Protein AF-A0AAV3SA60-F1 (afdb_monomer)

pLDDT: mean 74.69, std 14.54, range [44.25, 91.62]

Secondary structure (DSSP, 8-state):
-----------S---S-HHHHHHHHHHHHT-SSSPBPSSSSSBP-EEEEETTTEEEEE-TTT--TTTSEET--TTS-SS-EEEEPP---

Mean predicted aligned error: 10.45 Å

Foldseek 3Di:
DDDDDPDDPPDPPAFADPVLVVLVVVVCVPDDDFPAAPVDRHGFFWFWDDVPPGTGTHHPVPPDVVQEVERDYNVPPPHTHTHTDDPPD

Nearest PDB structures (foldseek):
  5u7g-assembly2_B  TM=4.066E-01  e=2.302E+00  Mus musculus
  8cnb-assembly1_A  TM=4.794E-01  e=5.429E+00  Mus musculus
  8cmz-assembly1_A  TM=4.188E-01  e=4.169E+00  Mus musculus
  8cn0-assembly1_A  TM=4.718E-01  e=8.616E+00  Mus musculus
  3m62-assembly1_A  TM=3.710E-01  e=5.799E+00  Saccharomyces cerevisiae

Radius of gyration: 16.19 Å; Cα contacts (8 Å, |Δi|>4): 136; chains: 1; bounding box: 49×32×48 Å

Organism: NCBI:txid489912

Solvent-accessible surface area (backbone atoms only — not comparable to full-atom values): 5612 Å² total; per-residue (Å²): 134,88,77,88,83,86,84,81,89,74,73,93,80,57,65,55,37,73,69,58,49,51,55,46,50,59,60,47,77,77,46,93,67,84,54,51,18,78,89,49,98,45,64,36,46,27,35,35,43,30,94,98,78,44,81,47,40,25,21,77,90,70,51,47,78,87,64,24,35,69,40,39,46,87,89,76,50,94,40,35,26,29,36,74,53,79,83,89,124

Structure (mmCIF, N/CA/C/O backbone):
data_AF-A0AAV3SA60-F1
#
_entry.id   AF-A0AAV3SA60-F1
#
loop_
_atom_site.group_PDB
_atom_site.id
_atom_site.type_symbol
_atom_site.label_atom_id
_atom_site.label_al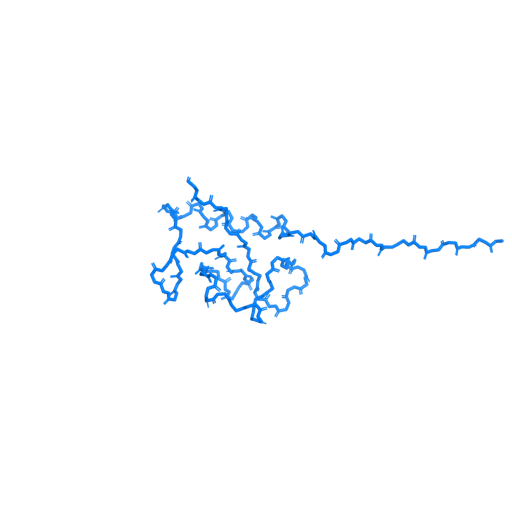t_id
_atom_site.label_comp_id
_atom_site.label_asym_id
_atom_site.label_entity_id
_atom_site.label_seq_id
_atom_site.pdbx_PDB_ins_code
_atom_site.Cartn_x
_atom_site.Cartn_y
_atom_site.Cartn_z
_atom_site.occupancy
_atom_site.B_iso_or_equiv
_atom_site.auth_seq_id
_atom_site.auth_comp_id
_atom_site.auth_asym_id
_atom_site.auth_atom_id
_atom_site.pdbx_PDB_model_num
ATOM 1 N N . MET A 1 1 ? 34.773 22.364 -34.078 1.00 44.84 1 MET A N 1
ATOM 2 C CA . MET A 1 1 ? 33.850 21.214 -34.149 1.00 44.84 1 MET A CA 1
ATOM 3 C C . MET A 1 1 ? 33.799 20.663 -32.737 1.00 44.84 1 MET A C 1
ATOM 5 O O . MET A 1 1 ? 34.799 20.127 -32.292 1.00 44.84 1 MET A O 1
ATOM 9 N N . SER A 1 2 ? 32.913 21.199 -31.899 1.00 53.19 2 SER A N 1
ATOM 10 C CA . SER A 1 2 ? 31.509 20.773 -31.751 1.00 53.19 2 SER A CA 1
ATOM 11 C C . SER A 1 2 ? 31.435 19.319 -31.324 1.00 53.19 2 SER A C 1
ATOM 13 O O . SER A 1 2 ? 31.597 18.437 -32.161 1.00 53.19 2 SER A O 1
ATOM 15 N N . SER A 1 3 ? 31.208 19.105 -30.034 1.00 56.69 3 SER A N 1
ATOM 16 C CA . SER A 1 3 ? 30.098 18.292 -29.534 1.00 56.69 3 SER A CA 1
ATOM 17 C C . SER A 1 3 ? 29.991 18.577 -28.042 1.00 56.69 3 SER A C 1
ATOM 19 O O . SER A 1 3 ? 30.711 18.013 -27.224 1.00 56.69 3 SER A O 1
ATOM 21 N N . ASP A 1 4 ? 29.155 19.563 -27.735 1.00 60.28 4 ASP A N 1
ATOM 22 C CA . ASP A 1 4 ? 28.342 19.563 -26.533 1.00 60.28 4 ASP A CA 1
ATOM 23 C C . ASP A 1 4 ? 27.605 18.219 -26.456 1.00 60.28 4 ASP A C 1
ATOM 25 O O . ASP A 1 4 ? 26.877 17.871 -27.382 1.00 60.28 4 ASP A O 1
ATOM 29 N N . ASP A 1 5 ? 27.798 17.477 -25.371 1.00 53.97 5 ASP A N 1
ATOM 30 C CA . ASP A 1 5 ? 26.860 16.439 -24.938 1.00 53.97 5 ASP A CA 1
ATOM 31 C C . ASP A 1 5 ? 26.667 16.610 -23.427 1.00 53.97 5 ASP A C 1
ATOM 33 O O . ASP A 1 5 ? 27.226 15.916 -22.581 1.00 53.97 5 ASP A O 1
ATOM 37 N N . VAL A 1 6 ? 25.972 17.695 -23.091 1.00 62.34 6 VAL A N 1
ATOM 38 C CA . VAL A 1 6 ? 25.336 17.906 -21.792 1.00 62.34 6 VAL A CA 1
ATOM 39 C C . VAL A 1 6 ? 23.855 17.647 -22.020 1.00 62.34 6 VAL A C 1
ATOM 41 O O . VAL A 1 6 ? 23.147 18.509 -22.535 1.00 62.34 6 VAL A O 1
ATOM 44 N N . GLY A 1 7 ? 23.397 16.437 -21.707 1.00 50.69 7 GLY A N 1
ATOM 45 C CA . GLY A 1 7 ? 22.029 16.045 -22.028 1.00 50.69 7 GLY A CA 1
ATOM 46 C C . GLY A 1 7 ? 21.581 14.732 -21.404 1.00 50.69 7 GLY A C 1
ATOM 47 O O . GLY A 1 7 ? 21.347 13.781 -22.131 1.00 50.69 7 GLY A O 1
ATOM 48 N N . ALA A 1 8 ? 21.458 14.702 -20.076 1.00 49.47 8 ALA A N 1
ATOM 49 C CA . ALA A 1 8 ? 20.386 13.995 -19.358 1.00 49.47 8 ALA A CA 1
ATOM 50 C C . ALA A 1 8 ? 20.522 14.302 -17.860 1.00 49.47 8 ALA A C 1
ATOM 52 O O . ALA A 1 8 ? 20.905 13.466 -17.046 1.00 49.47 8 ALA A O 1
ATOM 53 N N . ALA A 1 9 ? 20.277 15.562 -17.504 1.00 54.12 9 ALA A N 1
ATOM 54 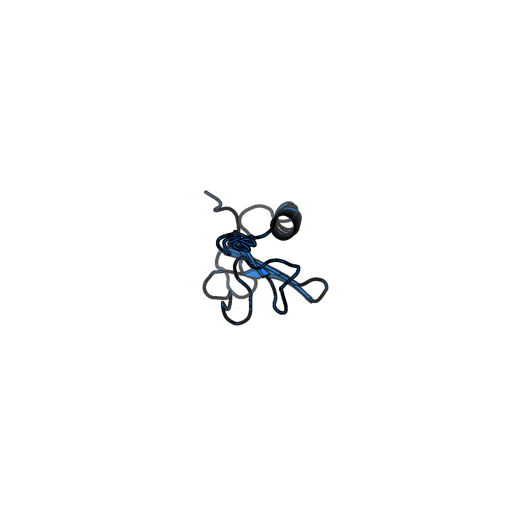C CA . ALA A 1 9 ? 19.816 15.874 -16.163 1.00 54.12 9 ALA A CA 1
ATOM 55 C C . ALA A 1 9 ? 18.293 15.738 -16.205 1.00 54.12 9 ALA A C 1
ATOM 57 O O . ALA A 1 9 ? 17.601 16.724 -16.447 1.00 54.12 9 ALA A O 1
ATOM 58 N N . GLU A 1 10 ? 17.785 14.520 -16.042 1.00 48.56 10 GLU A N 1
ATOM 59 C CA . GLU A 1 10 ? 16.370 14.318 -15.733 1.00 48.56 10 GLU A CA 1
ATOM 60 C C . GLU A 1 10 ? 16.309 13.942 -14.258 1.00 48.56 10 GLU A C 1
ATOM 62 O O . GLU A 1 10 ? 16.921 12.988 -13.778 1.00 48.56 10 GLU A O 1
ATOM 67 N N . ASN A 1 11 ? 15.772 14.896 -13.517 1.00 45.56 11 ASN A N 1
ATOM 68 C CA . ASN A 1 11 ? 15.839 14.999 -12.082 1.00 45.56 11 ASN A CA 1
ATOM 69 C C . ASN A 1 11 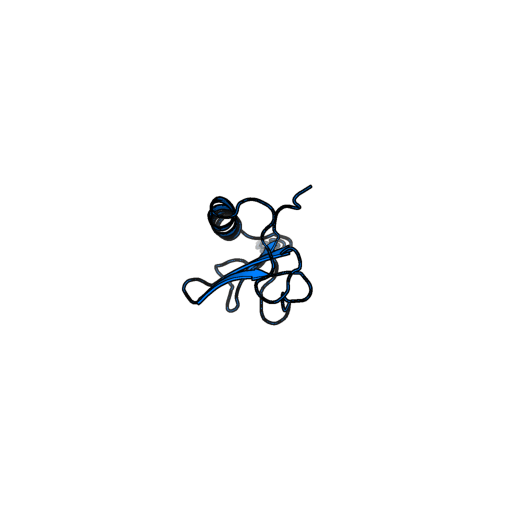? 15.067 13.829 -11.475 1.00 45.56 11 ASN A C 1
ATOM 71 O O . ASN A 1 11 ? 13.854 13.774 -11.600 1.00 45.56 11 ASN A O 1
ATOM 75 N N . ALA A 1 12 ? 15.756 12.946 -10.753 1.00 48.47 12 ALA A N 1
ATOM 76 C CA . ALA A 1 12 ? 15.150 11.930 -9.893 1.00 48.47 12 ALA A CA 1
ATOM 77 C C . ALA A 1 12 ? 14.481 12.560 -8.644 1.00 48.47 12 ALA A C 1
ATOM 79 O O . ALA A 1 12 ? 14.778 12.195 -7.508 1.00 48.47 12 ALA A O 1
ATOM 80 N N . ASP A 1 13 ? 13.618 13.551 -8.877 1.00 49.34 13 ASP A N 1
ATOM 81 C CA . ASP A 1 13 ? 12.660 14.165 -7.949 1.00 49.34 13 ASP A CA 1
ATOM 82 C C . ASP A 1 13 ? 11.231 13.916 -8.472 1.00 49.34 13 ASP A C 1
ATOM 84 O O . ASP A 1 13 ? 10.330 14.738 -8.343 1.00 49.34 13 ASP A O 1
ATOM 88 N N . GLU A 1 14 ? 11.021 12.789 -9.147 1.00 54.72 14 GLU A N 1
ATOM 89 C CA . GLU A 1 14 ? 9.716 12.393 -9.659 1.00 54.72 14 GLU A CA 1
ATOM 90 C C . GLU A 1 14 ? 9.041 11.502 -8.616 1.00 54.72 14 GLU A C 1
ATOM 92 O O . GLU A 1 14 ? 9.623 10.552 -8.092 1.00 54.72 14 GLU A O 1
ATOM 97 N N . GLY A 1 15 ? 7.825 11.888 -8.223 1.00 58.69 15 GLY A N 1
ATOM 98 C CA . GLY A 1 15 ? 6.980 11.098 -7.335 1.00 58.69 15 GLY A CA 1
ATOM 99 C C . GLY A 1 15 ? 6.656 9.714 -7.920 1.00 58.69 15 GLY A C 1
ATOM 100 O O . GLY A 1 15 ? 7.168 9.341 -8.971 1.00 58.69 15 GLY A O 1
ATOM 101 N N . PRO A 1 16 ? 5.791 8.926 -7.260 1.00 66.50 16 PRO A N 1
ATOM 102 C CA . PRO A 1 16 ? 5.409 7.615 -7.783 1.00 66.50 16 PRO A CA 1
ATOM 103 C C . PRO A 1 16 ? 4.883 7.720 -9.224 1.00 66.50 16 PRO A C 1
ATOM 105 O O . PRO A 1 16 ? 4.057 8.586 -9.519 1.00 66.50 16 PRO A O 1
ATOM 108 N N . ASP A 1 17 ? 5.345 6.811 -10.084 1.00 74.94 17 ASP A N 1
ATOM 109 C CA . ASP A 1 17 ? 4.964 6.739 -11.498 1.00 74.94 17 ASP A CA 1
ATOM 110 C C . ASP A 1 17 ? 3.443 6.558 -11.703 1.00 74.94 17 ASP A C 1
ATOM 112 O O . ASP A 1 17 ? 2.743 6.006 -10.843 1.00 74.94 17 ASP A O 1
ATOM 116 N N . GLU A 1 18 ? 2.924 6.972 -12.866 1.00 79.38 18 GLU A N 1
ATOM 117 C CA . GLU A 1 18 ? 1.502 6.855 -13.224 1.00 79.38 18 GLU A CA 1
ATOM 118 C C . GLU A 1 18 ? 0.977 5.416 -13.102 1.00 79.38 18 GLU A C 1
ATOM 120 O O . GLU A 1 18 ? -0.148 5.202 -12.636 1.00 79.38 18 GLU A O 1
ATOM 125 N N . ALA A 1 19 ? 1.787 4.408 -13.444 1.00 78.62 19 ALA A N 1
ATOM 126 C CA . ALA A 1 19 ? 1.397 3.011 -13.291 1.00 78.62 19 ALA A CA 1
ATOM 127 C C . ALA A 1 19 ? 1.259 2.615 -11.812 1.00 78.62 19 ALA A C 1
ATOM 129 O O . ALA A 1 19 ? 0.311 1.922 -11.437 1.00 78.62 19 ALA A O 1
ATOM 130 N N . ALA A 1 20 ? 2.165 3.082 -10.950 1.00 77.88 20 ALA A N 1
ATOM 131 C CA . ALA A 1 20 ? 2.112 2.808 -9.516 1.00 77.88 20 ALA A CA 1
ATOM 132 C C . ALA A 1 20 ? 0.886 3.473 -8.860 1.00 77.88 20 ALA A C 1
ATOM 134 O O . ALA A 1 20 ? 0.218 2.863 -8.018 1.00 77.88 20 ALA A O 1
ATOM 135 N N . LEU A 1 21 ? 0.546 4.689 -9.298 1.00 83.06 21 LEU A N 1
ATOM 136 C CA . LEU A 1 21 ? -0.674 5.390 -8.896 1.00 83.06 21 LEU A CA 1
ATOM 137 C C . LEU A 1 21 ? -1.934 4.626 -9.326 1.00 83.06 21 LEU A C 1
ATOM 139 O O . LEU A 1 21 ? -2.808 4.400 -8.493 1.00 83.06 21 LEU A O 1
ATOM 143 N N . ALA A 1 22 ? -2.004 4.154 -10.575 1.00 86.44 22 ALA A N 1
ATOM 144 C CA . ALA A 1 22 ? -3.158 3.409 -11.080 1.00 86.44 22 ALA A CA 1
ATOM 145 C C . ALA A 1 22 ? -3.413 2.109 -10.298 1.00 86.44 22 ALA A C 1
ATOM 147 O O . ALA A 1 22 ? -4.562 1.773 -9.995 1.00 86.44 22 ALA A O 1
ATOM 148 N N . VAL A 1 23 ? -2.350 1.385 -9.924 1.00 85.88 23 VAL A N 1
ATOM 149 C CA . VAL A 1 23 ? -2.482 0.174 -9.101 1.00 85.88 23 VAL A CA 1
ATOM 150 C C . VAL A 1 23 ? -2.971 0.515 -7.691 1.00 85.88 23 VAL A C 1
ATOM 152 O O . VAL A 1 23 ? -3.861 -0.169 -7.183 1.00 85.88 23 VAL A O 1
ATOM 155 N N . ARG A 1 24 ? -2.433 1.570 -7.061 1.00 87.75 24 ARG A N 1
ATOM 156 C CA . ARG A 1 24 ? -2.931 2.055 -5.764 1.00 87.75 24 ARG A CA 1
ATOM 157 C C . ARG A 1 24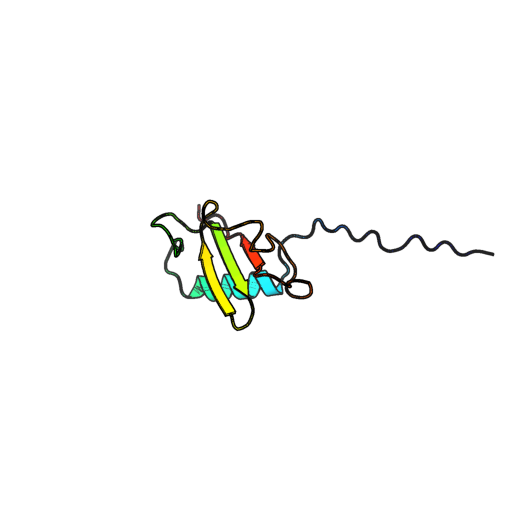 ? -4.411 2.426 -5.852 1.00 87.75 24 ARG A C 1
ATOM 159 O O . ARG A 1 24 ? -5.180 2.016 -4.990 1.00 87.75 24 ARG A O 1
ATOM 166 N N . ASP A 1 25 ? -4.808 3.187 -6.866 1.00 87.69 25 ASP A N 1
ATOM 167 C CA . ASP A 1 25 ? -6.183 3.675 -7.000 1.00 87.69 25 ASP A CA 1
ATOM 168 C C . ASP A 1 25 ? -7.161 2.519 -7.227 1.00 87.69 25 ASP A C 1
ATOM 170 O O . ASP A 1 25 ? -8.180 2.448 -6.547 1.00 87.69 25 ASP A O 1
ATOM 174 N N . THR A 1 26 ? -6.789 1.534 -8.049 1.00 87.81 26 THR A N 1
ATOM 175 C CA . THR A 1 26 ? -7.556 0.284 -8.202 1.00 87.81 26 THR A CA 1
ATOM 176 C C . THR A 1 26 ? -7.705 -0.456 -6.866 1.00 87.81 26 THR A C 1
ATOM 178 O O . THR A 1 26 ? -8.769 -0.988 -6.554 1.00 87.81 26 THR A O 1
ATOM 181 N N . ALA A 1 27 ? -6.647 -0.498 -6.047 1.00 86.31 27 ALA A N 1
ATOM 182 C CA . ALA A 1 27 ? -6.710 -1.121 -4.726 1.00 86.31 27 ALA A CA 1
ATOM 183 C C . ALA A 1 27 ? -7.620 -0.347 -3.756 1.00 86.31 27 ALA A C 1
ATOM 185 O O . ALA A 1 27 ? -8.251 -0.963 -2.898 1.00 86.31 27 ALA A O 1
ATOM 186 N N . LEU A 1 28 ? -7.712 0.978 -3.897 1.00 87.25 28 LEU A N 1
ATOM 187 C CA . LEU A 1 28 ? -8.592 1.832 -3.098 1.00 87.25 28 LEU A CA 1
ATOM 188 C C . LEU A 1 28 ? -10.068 1.720 -3.495 1.00 87.25 28 LEU A C 1
ATOM 190 O O . LEU A 1 28 ? -10.918 1.856 -2.622 1.00 87.25 28 LEU A O 1
ATOM 194 N N . GLU A 1 29 ? -10.400 1.419 -4.755 1.00 86.94 29 GLU A N 1
ATOM 195 C CA . GLU A 1 29 ? -11.799 1.236 -5.189 1.00 86.94 29 GLU A CA 1
ATOM 196 C C . GLU A 1 29 ? -12.534 0.124 -4.416 1.00 86.94 29 GLU A C 1
ATOM 198 O O . GLU A 1 29 ? -13.759 0.147 -4.306 1.00 86.94 29 GLU A O 1
ATOM 203 N N . GLY A 1 30 ? -11.797 -0.848 -3.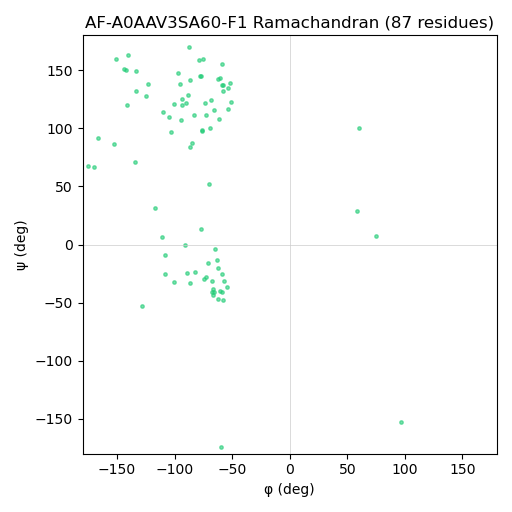868 1.00 79.44 30 GLY A N 1
ATOM 204 C CA . GLY A 1 30 ? -12.341 -1.929 -3.043 1.00 79.44 30 GLY A CA 1
ATOM 205 C C . GLY A 1 30 ? -12.375 -1.645 -1.538 1.00 79.44 30 GLY A C 1
ATOM 206 O O . GLY A 1 30 ? -12.783 -2.523 -0.777 1.00 79.44 30 GLY A O 1
ATOM 207 N N . VAL A 1 31 ? -11.917 -0.471 -1.094 1.00 83.31 31 VAL A N 1
ATOM 208 C CA . VAL A 1 31 ? -11.818 -0.109 0.324 1.00 83.31 31 VAL A CA 1
ATOM 209 C C . VAL A 1 31 ? -12.845 0.971 0.654 1.00 83.31 31 VAL A C 1
ATOM 211 O O . VAL A 1 31 ? -12.743 2.113 0.213 1.00 83.31 31 VAL A O 1
ATOM 214 N N . ASP A 1 32 ? -13.821 0.621 1.490 1.00 78.88 32 ASP A N 1
ATOM 215 C CA . ASP A 1 32 ? -14.764 1.588 2.050 1.00 78.88 32 ASP A CA 1
ATOM 216 C C . ASP A 1 32 ? -14.096 2.394 3.179 1.00 78.88 32 ASP A C 1
ATOM 218 O O . ASP A 1 32 ? -14.020 1.950 4.327 1.00 78.88 32 ASP A O 1
ATOM 222 N N . GLY A 1 33 ? -13.631 3.602 2.856 1.00 83.00 33 GLY A N 1
ATOM 223 C CA . GLY A 1 33 ? -13.051 4.547 3.816 1.00 83.00 33 GLY A CA 1
ATOM 224 C C . GLY A 1 33 ? -11.524 4.503 3.882 1.00 83.00 33 GLY A C 1
ATOM 225 O O . GLY A 1 33 ? -10.856 4.207 2.894 1.00 83.00 33 GLY A O 1
ATOM 226 N N . THR A 1 34 ? -10.958 4.858 5.038 1.00 85.44 34 THR A N 1
ATOM 227 C CA . THR A 1 34 ? -9.501 4.891 5.220 1.00 85.44 34 THR A CA 1
ATOM 228 C C . THR A 1 34 ? -8.956 3.461 5.325 1.00 85.44 34 THR A C 1
ATOM 230 O O . THR A 1 34 ? -9.374 2.726 6.225 1.00 85.44 34 THR A O 1
ATOM 233 N N . PRO A 1 35 ? -8.031 3.033 4.446 1.00 89.19 35 PRO A N 1
ATOM 234 C CA . PRO A 1 35 ? -7.406 1.722 4.564 1.00 89.19 35 PRO A CA 1
ATOM 235 C C . PRO A 1 35 ? -6.613 1.623 5.868 1.00 89.19 35 PRO A C 1
ATOM 237 O O . PRO A 1 35 ? -5.955 2.574 6.279 1.00 89.19 35 PRO A O 1
ATOM 240 N N . THR A 1 36 ? -6.634 0.453 6.498 1.00 90.50 36 THR A N 1
ATOM 241 C CA . THR A 1 36 ? -5.875 0.180 7.726 1.00 90.50 36 THR A CA 1
ATOM 242 C C . THR A 1 36 ? -4.564 -0.529 7.415 1.00 90.50 36 THR A C 1
ATOM 244 O O . THR A 1 36 ? -4.491 -1.351 6.498 1.00 90.50 36 THR A O 1
ATOM 247 N N . CYS A 1 37 ? -3.533 -0.273 8.214 1.00 91.06 37 CYS A N 1
ATOM 248 C CA . CYS A 1 37 ? -2.282 -1.014 8.144 1.00 91.06 37 CYS A CA 1
ATOM 249 C C . CYS A 1 37 ? -2.523 -2.517 8.374 1.00 91.06 37 CYS A C 1
ATOM 251 O O . CYS A 1 37 ? -3.246 -2.919 9.281 1.00 91.06 37 CYS A O 1
ATOM 253 N N . THR A 1 38 ? -1.877 -3.381 7.588 1.00 91.00 38 THR A N 1
ATOM 254 C CA . THR A 1 38 ? -2.023 -4.837 7.768 1.00 91.00 38 THR A CA 1
ATOM 255 C C . THR A 1 38 ? -1.340 -5.381 9.032 1.00 91.00 38 THR A C 1
ATOM 257 O O . THR A 1 38 ? -1.597 -6.524 9.408 1.00 91.00 38 THR A O 1
ATOM 260 N N . ILE A 1 39 ? -0.438 -4.613 9.658 1.00 88.69 39 ILE A N 1
ATOM 261 C CA . ILE A 1 39 ? 0.363 -5.047 10.820 1.00 88.69 39 ILE A CA 1
ATOM 262 C C . ILE A 1 39 ? -0.205 -4.510 12.142 1.00 88.69 39 ILE A C 1
ATOM 264 O O . ILE A 1 39 ? -0.093 -5.167 13.177 1.00 88.69 39 ILE A O 1
ATOM 268 N N . CYS A 1 40 ? -0.812 -3.323 12.133 1.00 90.81 40 CYS A N 1
ATOM 269 C CA . CYS A 1 40 ? -1.312 -2.648 13.330 1.00 90.81 40 CYS A CA 1
ATOM 270 C C . CYS A 1 40 ? -2.663 -1.966 13.054 1.00 90.81 40 CYS A C 1
ATOM 272 O O . CYS A 1 40 ? -2.995 -1.733 11.898 1.00 90.81 40 CYS A O 1
ATOM 274 N N . PRO A 1 41 ? -3.449 -1.599 14.083 1.00 88.62 41 PRO A N 1
ATOM 275 C CA . PRO A 1 41 ? -4.773 -1.000 13.889 1.00 88.62 41 PRO A CA 1
ATOM 276 C C . PRO A 1 41 ? -4.739 0.484 13.474 1.00 88.62 41 PRO A C 1
ATOM 278 O O . PRO A 1 41 ? -5.758 1.158 13.581 1.00 88.62 41 PRO A O 1
ATOM 281 N N . ALA A 1 42 ? -3.581 1.015 13.074 1.00 89.75 42 ALA A N 1
ATOM 282 C CA . ALA A 1 42 ? -3.460 2.388 12.592 1.00 89.75 42 ALA A CA 1
ATOM 283 C C . ALA A 1 42 ? -3.943 2.511 11.141 1.00 89.75 42 ALA A C 1
ATOM 285 O O . ALA A 1 42 ? -3.936 1.532 10.386 1.00 89.75 42 ALA A O 1
ATOM 286 N N . ASP A 1 43 ? -4.292 3.730 10.744 1.00 90.69 43 ASP A N 1
ATOM 287 C CA . ASP A 1 43 ? -4.556 4.066 9.348 1.00 90.69 43 ASP A CA 1
ATOM 288 C C . ASP A 1 43 ? -3.299 3.821 8.501 1.00 90.69 43 ASP A C 1
ATOM 290 O O . ASP A 1 43 ? -2.167 4.000 8.960 1.00 90.69 43 ASP A O 1
ATOM 294 N N . ALA A 1 44 ? -3.487 3.348 7.275 1.00 90.38 44 ALA A N 1
ATOM 295 C CA . ALA A 1 44 ? -2.397 3.182 6.335 1.00 90.38 44 ALA A CA 1
ATOM 296 C C . ALA A 1 44 ? -2.018 4.528 5.715 1.00 90.38 44 ALA A C 1
ATOM 298 O O . ALA A 1 44 ? -2.871 5.356 5.405 1.00 90.38 44 ALA A O 1
ATOM 299 N N . ASP A 1 45 ? -0.722 4.686 5.470 1.00 88.25 45 ASP A N 1
ATOM 300 C CA . ASP A 1 45 ? -0.136 5.853 4.812 1.00 88.25 45 ASP A CA 1
ATOM 301 C C . ASP A 1 45 ? 0.342 5.502 3.394 1.00 88.25 45 ASP A C 1
ATOM 303 O O . ASP A 1 45 ? 0.417 6.369 2.523 1.00 88.25 45 ASP A O 1
ATOM 307 N N . PHE A 1 46 ? 0.651 4.222 3.145 1.00 88.56 46 PHE A N 1
ATOM 308 C CA . PHE A 1 46 ? 1.191 3.725 1.882 1.00 88.56 46 PHE A CA 1
ATOM 309 C C . PHE A 1 46 ? 0.473 2.469 1.411 1.00 88.56 46 PHE A C 1
ATOM 311 O O . PHE A 1 46 ? 0.067 1.608 2.197 1.00 88.56 46 PHE A O 1
ATOM 318 N N . TYR A 1 47 ? 0.423 2.327 0.096 1.00 89.50 47 TYR A N 1
ATOM 319 C CA . TYR A 1 47 ? 0.151 1.074 -0.577 1.00 89.50 47 TYR A CA 1
ATOM 320 C C . TYR A 1 47 ? 1.466 0.465 -1.071 1.00 89.50 47 TYR A C 1
ATOM 322 O O . TYR A 1 47 ? 2.196 1.091 -1.839 1.00 89.50 47 TYR A O 1
ATOM 330 N N . LEU A 1 48 ? 1.778 -0.745 -0.609 1.00 87.81 48 LEU A N 1
ATOM 331 C CA . LEU A 1 48 ? 2.924 -1.524 -1.062 1.00 87.81 48 LEU A CA 1
ATOM 332 C C . LEU A 1 48 ? 2.529 -2.398 -2.243 1.00 87.81 48 LEU A C 1
ATOM 334 O O . LEU A 1 48 ? 1.661 -3.267 -2.114 1.00 87.81 48 LEU A O 1
ATOM 338 N N . HIS A 1 49 ? 3.228 -2.211 -3.358 1.00 83.50 49 HIS A N 1
ATOM 339 C CA . HIS A 1 49 ? 3.030 -2.989 -4.566 1.00 83.50 49 HIS A CA 1
ATOM 340 C C . HIS A 1 49 ? 4.325 -3.643 -5.053 1.00 83.50 49 HIS A C 1
ATOM 342 O O . HIS A 1 49 ? 5.341 -2.983 -5.256 1.00 83.50 49 HIS A O 1
ATOM 348 N N . GLU A 1 50 ? 4.261 -4.949 -5.286 1.00 82.94 50 GLU A N 1
ATOM 349 C CA . GLU A 1 50 ? 5.259 -5.732 -6.008 1.00 82.94 50 GLU A CA 1
ATOM 350 C C . GLU A 1 50 ? 4.518 -6.756 -6.870 1.00 82.94 50 GLU A C 1
ATOM 352 O O . GLU A 1 50 ? 3.763 -7.589 -6.349 1.00 82.94 50 GLU A O 1
ATOM 357 N N . ALA A 1 51 ? 4.720 -6.695 -8.187 1.00 76.25 51 ALA A N 1
ATOM 358 C CA . ALA A 1 51 ? 4.014 -7.543 -9.139 1.00 76.25 51 ALA A CA 1
ATOM 359 C C . ALA A 1 51 ? 4.156 -9.034 -8.776 1.00 76.25 51 ALA A C 1
ATOM 361 O O . ALA A 1 51 ? 5.248 -9.600 -8.769 1.00 76.25 51 ALA A O 1
ATOM 362 N N . GLY A 1 52 ? 3.030 -9.678 -8.453 1.00 70.88 52 GLY A N 1
ATOM 363 C CA . GLY A 1 52 ? 2.976 -11.105 -8.121 1.00 70.88 52 GLY A CA 1
ATOM 364 C C . GLY A 1 52 ? 3.517 -11.495 -6.740 1.00 70.88 52 GLY A C 1
ATOM 365 O O . GLY A 1 52 ? 3.617 -12.691 -6.465 1.00 70.88 52 GLY A O 1
ATOM 366 N N . ARG A 1 53 ? 3.854 -10.535 -5.869 1.00 78.06 53 ARG A N 1
ATOM 367 C CA . ARG A 1 53 ? 4.376 -10.814 -4.519 1.00 78.06 53 ARG A CA 1
ATOM 368 C C . ARG A 1 53 ? 3.634 -10.079 -3.411 1.00 78.06 53 ARG A C 1
ATOM 370 O O . ARG A 1 53 ? 3.203 -10.724 -2.458 1.00 78.06 53 ARG A O 1
ATOM 377 N N . ILE A 1 54 ? 3.486 -8.759 -3.516 1.00 80.06 54 ILE A N 1
ATOM 378 C CA . ILE A 1 54 ? 2.965 -7.918 -2.430 1.00 80.06 54 ILE A CA 1
ATOM 379 C C . ILE A 1 54 ? 1.919 -6.951 -2.985 1.00 80.06 54 ILE A C 1
ATOM 381 O O . ILE A 1 54 ? 2.109 -6.311 -4.017 1.00 80.06 54 ILE A O 1
ATOM 385 N N . SER A 1 55 ? 0.777 -6.864 -2.311 1.00 85.75 55 SER A N 1
ATOM 386 C CA . SER A 1 55 ? -0.301 -5.912 -2.605 1.00 85.75 55 SER A CA 1
ATOM 387 C C . SER A 1 55 ? -1.049 -5.654 -1.300 1.00 85.75 55 SER A C 1
ATOM 389 O O . SER A 1 55 ? -1.962 -6.399 -0.952 1.00 85.75 55 SER A O 1
ATOM 391 N N . THR A 1 56 ? -0.572 -4.693 -0.504 1.00 89.69 56 THR A N 1
ATOM 392 C CA . THR A 1 56 ? -1.083 -4.454 0.859 1.00 89.69 56 THR A CA 1
ATOM 393 C C . THR A 1 56 ? -0.946 -3.001 1.301 1.00 89.69 56 THR A C 1
ATOM 395 O O . THR A 1 56 ? -0.097 -2.267 0.804 1.00 89.69 56 THR A O 1
ATOM 398 N N . PHE A 1 57 ? -1.736 -2.603 2.297 1.00 91.06 57 PHE A N 1
ATOM 399 C CA . PHE A 1 57 ? -1.679 -1.290 2.936 1.00 91.06 57 PHE A CA 1
ATOM 400 C C . PHE A 1 57 ? -0.824 -1.314 4.213 1.00 91.06 57 PHE A C 1
ATOM 402 O O . PHE A 1 57 ? -0.903 -2.260 5.007 1.00 91.06 57 PHE A O 1
ATOM 409 N N . VAL A 1 58 ? -0.002 -0.280 4.423 1.00 90.12 58 VAL A N 1
ATOM 410 C CA . VAL A 1 58 ? 0.889 -0.134 5.591 1.00 90.12 58 VAL A CA 1
ATOM 411 C C . VAL A 1 58 ? 0.974 1.319 6.068 1.00 90.12 58 VAL A C 1
ATOM 413 O O . VAL A 1 58 ? 0.864 2.250 5.275 1.00 90.12 58 VAL A O 1
ATOM 416 N N . CYS A 1 59 ? 1.188 1.524 7.368 1.00 91.62 59 CYS A N 1
ATOM 417 C CA . CYS A 1 59 ? 1.453 2.844 7.957 1.00 91.62 59 CYS A CA 1
ATOM 418 C C . CYS A 1 59 ? 2.948 3.208 7.930 1.00 91.62 59 CYS A C 1
ATOM 420 O O . CYS A 1 59 ? 3.793 2.342 7.694 1.00 91.62 59 CYS A O 1
ATOM 422 N N . TR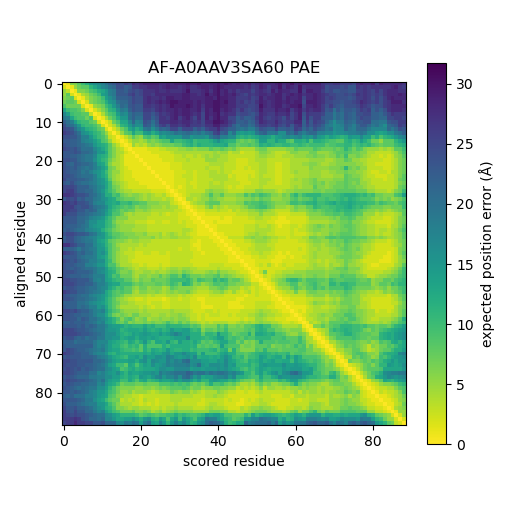P A 1 60 ? 3.292 4.462 8.242 1.00 86.62 60 TRP A N 1
ATOM 423 C CA . TRP A 1 60 ? 4.675 4.964 8.286 1.00 86.62 60 TRP A CA 1
ATOM 424 C C . TRP A 1 60 ? 5.590 4.178 9.245 1.00 86.62 60 TRP A C 1
ATOM 426 O O . TRP A 1 60 ? 6.781 4.030 8.990 1.00 86.62 60 TRP A O 1
ATOM 436 N N . GLU A 1 61 ? 5.054 3.632 10.339 1.00 87.69 61 GLU A N 1
ATOM 437 C CA . GLU A 1 61 ? 5.848 2.814 11.272 1.00 87.69 61 GLU A CA 1
ATOM 438 C C . GLU A 1 61 ? 6.196 1.427 10.711 1.00 87.69 61 GLU A C 1
ATOM 440 O O . GLU A 1 61 ? 7.211 0.843 11.089 1.00 87.69 61 GLU A O 1
ATOM 445 N N . HIS A 1 62 ? 5.362 0.893 9.813 1.00 86.38 62 HIS A N 1
ATOM 446 C CA . HIS A 1 62 ? 5.507 -0.458 9.263 1.00 86.38 62 HIS A CA 1
ATOM 447 C C . HIS A 1 62 ? 5.951 -0.483 7.799 1.00 86.38 62 HIS A C 1
ATOM 449 O O . HIS A 1 62 ? 6.321 -1.545 7.292 1.00 86.38 62 HIS A O 1
ATOM 455 N N . VAL A 1 63 ? 5.983 0.666 7.122 1.00 82.88 63 VAL A N 1
ATOM 456 C CA . VAL A 1 63 ? 6.722 0.808 5.872 1.00 82.88 63 VAL A CA 1
ATOM 457 C C . VAL A 1 63 ? 8.209 0.833 6.218 1.00 82.88 63 VAL A C 1
ATOM 459 O O . VAL A 1 63 ? 8.714 1.740 6.870 1.00 82.88 63 VAL A O 1
ATOM 462 N N . SER A 1 64 ? 8.938 -0.209 5.828 1.00 74.88 64 SER A N 1
ATOM 463 C CA . SER A 1 64 ? 10.391 -0.197 5.979 1.00 74.88 64 SER A CA 1
ATOM 464 C C . SER A 1 64 ? 10.991 0.557 4.789 1.00 74.88 64 SER A C 1
ATOM 466 O O . SER A 1 64 ? 10.980 -0.001 3.691 1.00 74.88 64 SER A O 1
ATOM 468 N N . PRO A 1 65 ? 11.582 1.757 4.963 1.00 64.25 65 PRO A N 1
ATOM 469 C CA . PRO A 1 65 ? 12.216 2.498 3.862 1.00 64.25 65 PRO A CA 1
ATOM 470 C C . PRO A 1 65 ? 13.421 1.754 3.261 1.00 64.25 65 PRO A C 1
ATOM 472 O O . PRO A 1 65 ? 13.926 2.106 2.199 1.00 64.25 65 PRO A O 1
ATOM 475 N N . TYR A 1 66 ? 13.902 0.713 3.947 1.00 56.78 66 TYR A N 1
ATOM 476 C CA . TYR A 1 66 ? 14.939 -0.187 3.451 1.00 56.78 66 TYR A CA 1
ATOM 477 C C . TYR A 1 66 ? 14.378 -1.350 2.616 1.00 56.78 66 TYR A C 1
ATOM 479 O O . TYR A 1 66 ? 15.030 -1.809 1.677 1.00 56.78 66 TYR A O 1
ATOM 487 N N . ALA A 1 67 ? 13.176 -1.823 2.961 1.00 62.19 67 ALA A N 1
ATOM 488 C CA . ALA A 1 67 ? 12.517 -2.953 2.310 1.00 62.19 67 ALA A CA 1
ATOM 489 C C . ALA A 1 67 ? 11.653 -2.520 1.123 1.00 62.19 67 ALA A C 1
ATOM 491 O O . ALA A 1 67 ? 11.435 -3.328 0.230 1.00 62.19 67 ALA A O 1
ATOM 492 N N . ALA A 1 68 ? 11.190 -1.269 1.107 1.00 66.38 68 ALA A N 1
ATOM 493 C CA . ALA A 1 68 ? 10.360 -0.722 0.049 1.00 66.38 68 ALA A CA 1
ATOM 494 C C . ALA A 1 68 ? 10.986 0.531 -0.572 1.00 66.38 68 ALA A C 1
ATOM 496 O O . ALA A 1 68 ? 11.505 1.398 0.134 1.00 66.38 68 ALA A O 1
ATOM 497 N N . ALA A 1 69 ? 10.924 0.632 -1.898 1.00 71.44 69 ALA A N 1
ATOM 498 C CA . ALA A 1 69 ? 11.251 1.846 -2.626 1.00 71.44 69 ALA A CA 1
ATOM 499 C C . ALA A 1 69 ? 10.091 2.840 -2.473 1.00 71.44 69 ALA A C 1
ATOM 501 O O . ALA A 1 69 ? 9.069 2.745 -3.153 1.00 71.44 69 ALA A O 1
ATOM 502 N N . VAL A 1 70 ? 10.223 3.774 -1.533 1.00 65.25 70 VAL A N 1
ATOM 503 C CA . VAL A 1 70 ? 9.263 4.874 -1.373 1.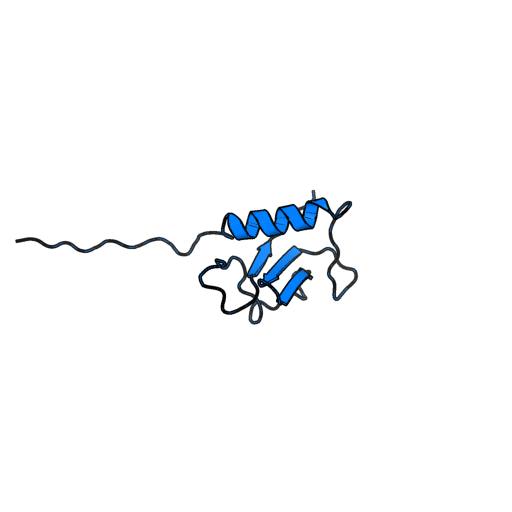00 65.25 70 VAL A CA 1
ATOM 504 C C . VAL A 1 70 ? 9.393 5.802 -2.579 1.00 65.25 70 VAL A C 1
ATOM 506 O O . VAL A 1 70 ? 10.495 6.270 -2.851 1.00 65.25 70 VAL A O 1
ATOM 509 N N . ASN A 1 71 ? 8.287 6.040 -3.293 1.00 64.31 71 ASN A N 1
ATOM 510 C CA . ASN A 1 71 ? 8.256 6.787 -4.563 1.00 64.31 71 ASN A CA 1
ATOM 511 C C . ASN A 1 71 ? 9.148 6.190 -5.672 1.00 64.31 71 ASN A C 1
ATOM 513 O O . ASN A 1 71 ? 9.662 6.918 -6.510 1.00 64.31 71 ASN A O 1
ATOM 517 N N . GLY A 1 72 ? 9.372 4.872 -5.665 1.00 61.50 72 GLY A N 1
ATOM 518 C CA . GLY A 1 72 ? 10.114 4.202 -6.736 1.00 61.50 72 GLY A CA 1
ATOM 519 C C . GLY A 1 72 ? 9.296 4.028 -8.020 1.00 61.50 72 GLY A C 1
ATOM 520 O O . GLY A 1 72 ? 8.064 4.012 -7.985 1.00 61.50 72 GLY A O 1
ATOM 521 N N . THR A 1 73 ? 9.989 3.833 -9.140 1.00 60.06 73 THR A N 1
ATOM 522 C CA . THR A 1 73 ? 9.404 3.439 -10.428 1.00 60.06 73 THR A CA 1
ATOM 523 C C . THR A 1 73 ? 9.293 1.904 -10.517 1.00 60.06 73 THR A C 1
ATOM 525 O O . THR A 1 73 ? 10.188 1.195 -10.050 1.00 60.06 73 THR A O 1
ATOM 528 N N . PRO A 1 74 ? 8.211 1.346 -11.101 1.00 61.00 74 PRO A N 1
ATOM 529 C CA . PRO A 1 74 ? 8.033 -0.108 -11.290 1.00 61.00 74 PRO A CA 1
ATOM 530 C C . PRO A 1 74 ? 9.092 -0.751 -12.186 1.00 61.00 74 PRO A C 1
ATOM 532 O O . PRO A 1 74 ? 9.308 -1.958 -12.112 1.00 61.00 74 PRO A O 1
ATOM 535 N N . GLU A 1 75 ? 9.762 0.054 -12.998 1.00 57.41 75 GLU A N 1
ATOM 536 C CA . GLU A 1 75 ? 10.815 -0.343 -13.927 1.00 57.41 75 GLU A CA 1
ATOM 537 C C . GLU A 1 75 ? 12.204 -0.494 -13.273 1.00 57.41 75 GLU A C 1
ATOM 539 O O . GLU A 1 75 ? 12.988 -1.313 -13.747 1.00 57.41 75 GLU A O 1
ATOM 544 N N . ASP A 1 76 ? 12.464 0.162 -12.132 1.00 54.16 76 ASP A N 1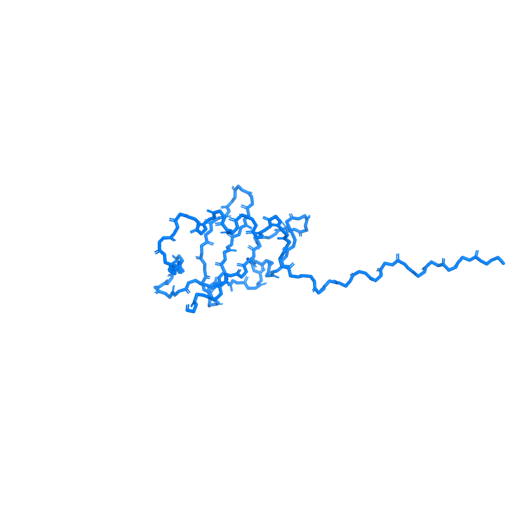
ATOM 545 C CA . ASP A 1 76 ? 13.723 0.057 -11.361 1.00 54.16 76 ASP A CA 1
ATOM 546 C C . ASP A 1 76 ? 13.560 -0.659 -10.003 1.00 54.16 76 ASP A C 1
ATOM 548 O O . ASP A 1 76 ? 14.469 -0.705 -9.165 1.00 54.16 76 ASP A O 1
ATOM 552 N N . ALA A 1 77 ? 12.379 -1.211 -9.735 1.00 58.66 77 ALA A N 1
ATOM 553 C CA . ALA A 1 77 ? 12.035 -1.760 -8.434 1.00 58.66 77 ALA A CA 1
ATOM 554 C C . ALA A 1 77 ? 12.504 -3.219 -8.252 1.00 58.66 77 ALA A C 1
ATOM 556 O O . ALA A 1 77 ? 11.732 -4.163 -8.387 1.00 58.66 77 ALA A O 1
ATOM 557 N N . ASP A 1 78 ? 13.746 -3.412 -7.791 1.00 66.62 78 ASP A N 1
ATOM 558 C CA . ASP A 1 78 ? 14.217 -4.674 -7.169 1.00 66.62 78 ASP A CA 1
ATOM 559 C C . ASP A 1 78 ? 13.505 -4.993 -5.827 1.00 66.62 78 ASP A C 1
ATOM 561 O O . ASP A 1 78 ? 13.775 -6.003 -5.169 1.00 66.62 78 ASP A O 1
ATOM 565 N N . ARG A 1 79 ? 12.635 -4.085 -5.367 1.00 71.19 79 ARG A N 1
ATOM 566 C CA . ARG A 1 79 ? 12.008 -4.049 -4.039 1.00 71.19 79 ARG A CA 1
ATOM 567 C C . ARG A 1 79 ? 10.568 -3.537 -4.170 1.00 71.19 79 ARG A C 1
ATOM 569 O O . ARG A 1 79 ? 10.335 -2.708 -5.042 1.00 71.19 79 ARG A O 1
ATOM 576 N N . PRO A 1 80 ? 9.621 -3.928 -3.299 1.00 78.06 80 PRO A N 1
ATOM 577 C CA . PRO A 1 80 ? 8.253 -3.406 -3.330 1.00 78.06 80 PRO A CA 1
ATOM 578 C C . PRO A 1 80 ? 8.213 -1.872 -3.336 1.00 78.06 80 PRO A C 1
ATOM 580 O O . PRO A 1 80 ? 8.965 -1.2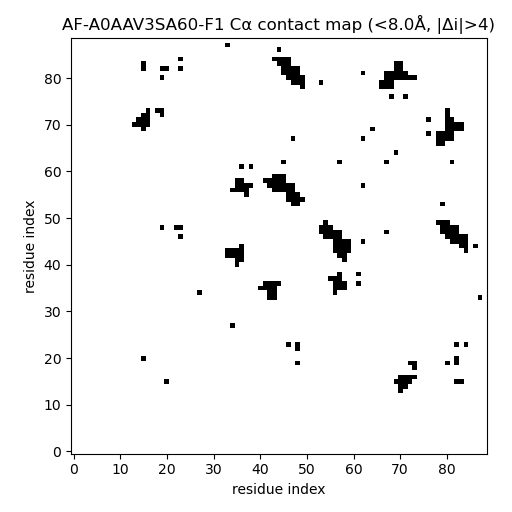25 -2.611 1.00 78.06 80 PRO A O 1
ATOM 583 N N . ILE A 1 81 ? 7.320 -1.282 -4.124 1.00 83.38 81 ILE A N 1
ATOM 584 C CA . ILE A 1 81 ? 7.141 0.172 -4.191 1.00 83.38 81 ILE A CA 1
ATOM 585 C C . ILE A 1 81 ? 6.134 0.590 -3.135 1.00 83.38 81 ILE A C 1
ATOM 587 O O . ILE A 1 81 ? 5.039 0.035 -3.077 1.00 83.38 81 ILE A O 1
ATOM 591 N N . ALA A 1 82 ? 6.490 1.579 -2.320 1.00 86.62 82 ALA A N 1
ATOM 592 C CA . ALA A 1 82 ? 5.553 2.229 -1.414 1.00 86.62 82 ALA A CA 1
ATOM 593 C C . ALA A 1 82 ? 4.986 3.480 -2.090 1.00 86.62 82 ALA A C 1
ATOM 595 O O . ALA A 1 82 ? 5.681 4.488 -2.238 1.00 86.62 82 ALA A O 1
ATOM 596 N N . VAL A 1 83 ? 3.720 3.398 -2.491 1.00 87.00 83 VAL A N 1
ATOM 597 C CA . VAL A 1 83 ? 2.968 4.500 -3.091 1.00 87.00 83 VAL A CA 1
ATOM 598 C C . VAL A 1 83 ? 2.205 5.222 -1.978 1.00 87.00 83 VAL A C 1
ATOM 600 O O . VAL A 1 83 ? 1.383 4.585 -1.315 1.00 87.00 83 VAL A O 1
ATOM 603 N N . PRO A 1 84 ? 2.439 6.525 -1.747 1.00 87.25 84 PRO A N 1
ATOM 604 C CA . PRO A 1 84 ? 1.688 7.293 -0.762 1.00 87.25 84 PRO A CA 1
ATOM 605 C C . PRO A 1 84 ? 0.190 7.274 -1.065 1.00 87.25 84 PRO A C 1
ATOM 607 O O . PRO A 1 84 ? -0.234 7.424 -2.220 1.00 87.25 84 PRO A O 1
ATOM 610 N N . LEU A 1 85 ? -0.617 7.108 -0.024 1.00 86.56 85 LEU A N 1
ATOM 611 C CA . LEU A 1 85 ? -2.061 7.240 -0.118 1.00 86.56 85 LEU A CA 1
ATOM 612 C C . LEU A 1 85 ? -2.455 8.721 -0.164 1.00 86.56 85 LEU A C 1
ATOM 614 O O . LEU A 1 85 ? -1.803 9.556 0.473 1.00 86.56 85 LEU A O 1
ATOM 618 N N . PRO A 1 86 ? -3.517 9.078 -0.910 1.00 77.88 86 PRO A N 1
ATOM 619 C CA . PRO A 1 86 ? -4.084 10.412 -0.807 1.00 77.88 86 PRO A CA 1
ATOM 620 C C . PRO A 1 86 ? -4.497 10.644 0.647 1.00 77.88 86 PRO A C 1
ATOM 622 O O . PRO A 1 86 ? -5.128 9.787 1.262 1.00 77.88 86 PRO A O 1
ATOM 625 N N . SER A 1 87 ? -4.122 11.789 1.219 1.00 67.62 87 SER A N 1
ATOM 626 C CA . SER A 1 87 ? -4.544 12.124 2.576 1.00 67.62 87 SER A CA 1
ATOM 627 C C . SER A 1 87 ? -6.070 12.202 2.607 1.00 67.62 87 SER A C 1
ATOM 629 O O . SER A 1 87 ? -6.651 13.136 2.052 1.00 67.62 87 SER A O 1
ATOM 631 N N . PHE A 1 88 ? -6.716 11.222 3.238 1.00 56.53 88 PHE A N 1
ATOM 632 C CA . PHE A 1 88 ? -8.147 11.257 3.505 1.00 56.53 88 PHE A CA 1
ATOM 633 C C . PHE A 1 88 ? -8.379 12.355 4.551 1.00 56.53 88 PHE A C 1
ATOM 635 O O . PHE A 1 88 ? -8.057 12.184 5.726 1.00 56.53 88 PHE A O 1
ATOM 642 N N . ARG A 1 89 ? -8.816 13.533 4.096 1.00 44.25 89 ARG A N 1
ATOM 643 C CA . ARG A 1 89 ? -9.241 14.648 4.950 1.00 44.25 89 ARG A CA 1
ATOM 644 C C . ARG A 1 89 ? -10.748 14.662 5.105 1.00 44.25 89 ARG A C 1
ATOM 646 O O . ARG A 1 89 ? -11.430 14.464 4.077 1.00 44.25 89 ARG A O 1
#

Sequence (89 aa):
MSSDDVGAAENADEGPDEAALAVRDTALEGVDGTPTCTICPADADFYLHEAGRISTFVCWEHVSPYAAAVNGTPEDADRPIAVPLPSFR